Protein AF-A0A2A7UYA1-F1 (afdb_monomer)

Structure (mmCIF, N/CA/C/O backbone):
data_AF-A0A2A7UYA1-F1
#
_entry.id   AF-A0A2A7UYA1-F1
#
loop_
_atom_site.group_PDB
_atom_site.id
_atom_site.type_symbol
_atom_site.label_atom_id
_atom_site.label_alt_id
_atom_site.label_comp_id
_atom_site.label_asym_id
_atom_site.label_entity_id
_atom_site.label_seq_id
_atom_site.pdbx_PDB_ins_code
_atom_site.Cartn_x
_atom_site.Cartn_y
_atom_site.Cartn_z
_atom_site.occupancy
_atom_site.B_iso_or_equiv
_atom_site.auth_seq_id
_atom_site.auth_comp_id
_atom_site.auth_asym_id
_atom_site.auth_atom_id
_atom_site.pdbx_PDB_model_num
ATOM 1 N N . MET A 1 1 ? 10.077 -1.298 -33.075 1.00 35.19 1 MET A N 1
ATOM 2 C CA . MET A 1 1 ? 11.193 -1.612 -32.158 1.00 35.19 1 MET A CA 1
ATOM 3 C C . MET A 1 1 ? 10.569 -2.252 -30.931 1.00 35.19 1 MET A C 1
ATOM 5 O O . MET A 1 1 ? 10.019 -1.540 -30.105 1.00 35.19 1 MET A O 1
ATOM 9 N N . ASN A 1 2 ? 10.507 -3.584 -30.906 1.00 32.12 2 ASN A N 1
ATOM 10 C CA . ASN A 1 2 ? 9.823 -4.338 -29.856 1.00 32.12 2 ASN A CA 1
ATOM 11 C C . ASN A 1 2 ? 10.753 -4.455 -28.649 1.00 32.12 2 ASN A C 1
ATOM 13 O O . ASN A 1 2 ? 11.786 -5.116 -28.741 1.00 32.12 2 ASN A O 1
ATOM 17 N N . ALA A 1 3 ? 10.398 -3.813 -27.539 1.00 45.16 3 ALA A N 1
ATOM 18 C CA . ALA A 1 3 ? 10.949 -4.185 -26.248 1.00 45.16 3 ALA A CA 1
ATOM 19 C C . ALA A 1 3 ? 10.346 -5.547 -25.890 1.00 45.16 3 ALA A C 1
ATOM 21 O O . ALA A 1 3 ? 9.150 -5.656 -25.635 1.00 45.16 3 ALA A O 1
ATOM 22 N N . SER A 1 4 ? 11.152 -6.602 -25.942 1.00 46.91 4 SER A N 1
ATOM 23 C CA . SER A 1 4 ? 10.809 -7.861 -25.291 1.00 46.91 4 SER A CA 1
ATOM 24 C C . SER A 1 4 ? 10.740 -7.579 -23.789 1.00 46.91 4 SER A C 1
ATOM 26 O O . SER A 1 4 ? 11.783 -7.440 -23.151 1.00 46.91 4 SER A O 1
ATOM 28 N N . SER A 1 5 ? 9.537 -7.400 -23.238 1.00 57.44 5 SER A N 1
ATOM 29 C CA . SER A 1 5 ? 9.326 -7.139 -21.811 1.00 57.44 5 SER A CA 1
ATOM 30 C C . SER A 1 5 ? 9.658 -8.389 -20.993 1.00 57.44 5 SER A C 1
ATOM 32 O O . SER A 1 5 ? 8.785 -9.181 -20.648 1.00 57.44 5 SER A O 1
ATOM 34 N N . SER A 1 6 ? 10.940 -8.609 -20.717 1.00 70.00 6 SER A N 1
ATOM 35 C CA . SER A 1 6 ? 11.382 -9.622 -19.762 1.00 70.00 6 SER A CA 1
ATOM 36 C C . SER A 1 6 ? 11.177 -9.094 -18.343 1.00 70.00 6 SER A C 1
ATOM 38 O O . SER A 1 6 ? 11.595 -7.975 -18.037 1.00 70.00 6 SER A O 1
ATOM 40 N N . LEU A 1 7 ? 10.574 -9.901 -17.463 1.00 80.81 7 LEU A N 1
ATOM 41 C CA . LEU A 1 7 ? 10.515 -9.608 -16.027 1.00 80.81 7 LEU A CA 1
ATOM 42 C C . LEU A 1 7 ? 11.927 -9.300 -15.507 1.00 80.81 7 LEU A C 1
ATOM 44 O O . LEU A 1 7 ? 12.844 -10.109 -15.651 1.00 80.81 7 LEU A O 1
ATOM 48 N N . THR A 1 8 ? 12.098 -8.136 -14.887 1.00 88.62 8 THR A N 1
ATOM 49 C CA . THR A 1 8 ? 13.373 -7.747 -14.266 1.00 88.62 8 THR A CA 1
ATOM 50 C C . THR A 1 8 ? 13.458 -8.284 -12.829 1.00 88.62 8 THR A C 1
ATOM 52 O O . THR A 1 8 ? 12.424 -8.580 -12.224 1.00 88.62 8 THR A O 1
ATOM 55 N N . PRO A 1 9 ? 14.657 -8.363 -12.221 1.00 91.44 9 PRO A N 1
ATOM 56 C CA . PRO A 1 9 ? 14.784 -8.703 -10.802 1.00 91.44 9 PRO A CA 1
ATOM 57 C C . PRO A 1 9 ? 13.966 -7.780 -9.885 1.00 91.44 9 PRO A C 1
ATOM 59 O O . PRO A 1 9 ? 13.388 -8.236 -8.906 1.00 91.44 9 PRO A O 1
ATOM 62 N N . GLN A 1 10 ? 13.840 -6.495 -10.238 1.00 91.50 10 GLN A N 1
ATOM 63 C CA . GLN A 1 10 ? 13.020 -5.534 -9.493 1.00 91.50 10 GLN A CA 1
ATOM 64 C C . GLN A 1 10 ? 11.531 -5.911 -9.514 1.00 91.50 10 GLN A C 1
ATOM 66 O O . GLN A 1 10 ? 10.873 -5.846 -8.479 1.00 91.50 10 GLN A O 1
ATOM 71 N N . HIS A 1 11 ? 11.011 -6.367 -10.659 1.00 94.56 11 HIS A N 1
ATOM 72 C CA . HIS A 1 11 ? 9.634 -6.855 -10.776 1.00 94.56 11 HIS A CA 1
ATOM 73 C C . HIS A 1 11 ? 9.369 -8.077 -9.889 1.00 94.56 11 HIS A C 1
ATOM 75 O O . HIS A 1 11 ? 8.310 -8.180 -9.270 1.00 94.56 11 HIS A O 1
ATOM 81 N N . GLN A 1 12 ? 10.328 -9.003 -9.822 1.00 94.44 12 GLN A N 1
ATOM 82 C CA . GLN A 1 12 ? 10.225 -10.196 -8.981 1.00 94.44 12 GLN A CA 1
ATOM 83 C C . GLN A 1 12 ? 10.259 -9.829 -7.496 1.00 94.44 12 GLN A C 1
ATOM 85 O O . GLN A 1 12 ? 9.391 -10.266 -6.745 1.00 94.44 12 GLN A O 1
ATOM 90 N N . SER A 1 13 ? 11.196 -8.968 -7.088 1.00 95.12 13 SER A N 1
ATOM 91 C CA . SER A 1 13 ? 11.265 -8.460 -5.716 1.00 95.12 13 SER A CA 1
ATOM 92 C C . SER A 1 13 ? 9.975 -7.755 -5.311 1.00 95.12 13 SER A C 1
ATOM 94 O O . S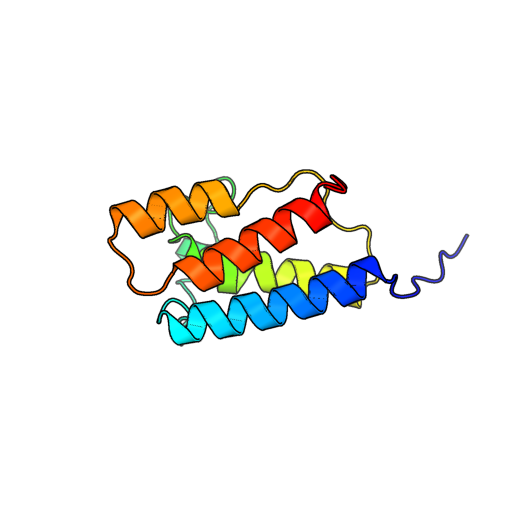ER A 1 13 ? 9.439 -8.041 -4.244 1.00 95.12 13 SER A O 1
ATOM 96 N N . LEU A 1 14 ? 9.432 -6.888 -6.173 1.00 95.69 14 LEU A N 1
ATOM 97 C CA . LEU A 1 14 ? 8.167 -6.209 -5.900 1.00 95.69 14 LEU A CA 1
ATOM 98 C C . LEU A 1 14 ? 7.014 -7.209 -5.742 1.00 95.69 14 LEU A C 1
ATOM 100 O O . LEU A 1 14 ? 6.238 -7.082 -4.802 1.00 95.69 14 LEU A O 1
ATOM 104 N N . ARG A 1 15 ? 6.925 -8.236 -6.600 1.00 97.25 15 ARG A N 1
ATOM 105 C CA . ARG A 1 15 ? 5.905 -9.292 -6.475 1.00 97.25 15 ARG A CA 1
ATOM 106 C C . ARG A 1 15 ? 5.949 -9.975 -5.112 1.00 97.25 15 ARG A C 1
ATOM 108 O O . ARG A 1 15 ? 4.899 -10.152 -4.503 1.00 97.25 15 ARG A O 1
ATOM 115 N N . THR A 1 16 ? 7.142 -10.320 -4.640 1.00 97.56 16 THR A N 1
ATOM 116 C CA . THR A 1 16 ? 7.327 -10.919 -3.315 1.00 97.56 16 THR A CA 1
ATOM 117 C C . THR A 1 16 ? 6.848 -9.977 -2.212 1.00 97.56 16 THR A C 1
ATOM 119 O O . THR A 1 16 ? 6.109 -10.404 -1.330 1.00 97.56 16 THR A O 1
ATOM 122 N N . GLN A 1 17 ? 7.184 -8.684 -2.279 1.00 97.50 17 GLN A N 1
ATOM 123 C CA . GLN A 1 17 ? 6.733 -7.743 -1.248 1.00 97.50 17 GLN A CA 1
ATOM 124 C C . GLN A 1 17 ? 5.227 -7.496 -1.268 1.00 97.50 17 GLN A C 1
ATOM 126 O O . GLN A 1 17 ? 4.638 -7.337 -0.204 1.00 97.50 17 GLN A O 1
ATOM 131 N N . LEU A 1 18 ? 4.580 -7.524 -2.436 1.00 98.19 18 LEU A N 1
ATOM 132 C CA . LEU A 1 18 ? 3.118 -7.450 -2.525 1.00 98.19 18 LEU A CA 1
ATOM 133 C C . LEU A 1 18 ? 2.451 -8.660 -1.860 1.00 98.19 18 LEU A C 1
ATOM 135 O O . LEU A 1 18 ? 1.500 -8.495 -1.101 1.00 98.19 18 LEU A O 1
ATOM 139 N N . GLN A 1 19 ? 2.994 -9.861 -2.075 1.00 98.38 19 GLN A N 1
ATOM 140 C CA . GLN A 1 19 ? 2.507 -11.086 -1.433 1.00 98.38 19 GLN A CA 1
ATOM 141 C C . GLN A 1 19 ? 2.690 -11.043 0.089 1.00 98.38 19 GLN A C 1
ATOM 143 O O . GLN A 1 19 ? 1.786 -11.438 0.829 1.00 98.38 19 GLN A O 1
ATOM 148 N N . GLN A 1 20 ? 3.824 -10.521 0.571 1.00 98.50 20 GLN A N 1
ATOM 149 C CA . GLN A 1 20 ? 4.026 -10.358 2.010 1.00 98.50 20 GLN A CA 1
ATOM 150 C C . GLN A 1 20 ? 3.133 -9.270 2.592 1.00 98.50 20 GLN A C 1
ATOM 152 O O . GLN A 1 20 ? 2.547 -9.497 3.643 1.00 98.50 20 GLN A O 1
ATOM 157 N N . LEU A 1 21 ? 2.964 -8.131 1.917 1.00 98.56 21 LEU A N 1
ATOM 158 C CA . LEU A 1 21 ? 2.038 -7.086 2.351 1.00 98.56 21 LEU A CA 1
ATOM 159 C C . LEU A 1 21 ? 0.625 -7.649 2.543 1.00 98.56 21 LEU A C 1
ATOM 161 O O . LEU A 1 21 ? 0.022 -7.443 3.591 1.00 98.56 21 LEU A O 1
ATOM 165 N N . GLU A 1 22 ? 0.127 -8.401 1.565 1.00 98.50 22 GLU A N 1
ATOM 166 C CA . GLU A 1 22 ? -1.177 -9.060 1.627 1.00 98.50 22 GLU A CA 1
ATOM 167 C C . GLU A 1 22 ? -1.278 -10.037 2.814 1.00 98.50 22 GLU A C 1
ATOM 169 O O . GLU A 1 22 ? -2.273 -10.031 3.544 1.00 98.50 22 GLU A O 1
ATOM 174 N N . ALA A 1 23 ? -0.243 -10.849 3.056 1.00 98.38 23 ALA A N 1
ATOM 175 C CA . ALA A 1 23 ? -0.200 -11.763 4.198 1.00 98.38 23 ALA A CA 1
ATOM 176 C C . ALA A 1 23 ? -0.225 -11.021 5.548 1.00 98.38 23 ALA A C 1
ATOM 178 O O . ALA A 1 23 ? -0.997 -11.388 6.438 1.00 98.38 23 ALA A O 1
ATOM 179 N N . GLU A 1 24 ? 0.562 -9.953 5.692 1.00 98.12 24 GLU A N 1
ATOM 180 C CA . GLU A 1 24 ? 0.608 -9.153 6.922 1.00 98.12 24 GLU A CA 1
ATOM 181 C C . GLU A 1 24 ? -0.698 -8.378 7.146 1.00 98.12 24 GLU A C 1
ATOM 183 O O . GLU A 1 24 ? -1.209 -8.334 8.265 1.00 98.12 24 GLU A O 1
ATOM 188 N N . MET A 1 25 ? -1.299 -7.826 6.086 1.00 98.25 25 MET A N 1
ATOM 189 C CA . MET A 1 25 ? -2.616 -7.188 6.162 1.00 98.25 25 MET A CA 1
ATOM 190 C C . MET A 1 25 ? -3.695 -8.184 6.594 1.00 98.25 25 MET A C 1
ATOM 192 O O . MET A 1 25 ? -4.542 -7.844 7.419 1.00 98.25 25 MET A O 1
ATOM 196 N N . ARG A 1 26 ? -3.656 -9.432 6.108 1.00 97.88 26 ARG A N 1
ATOM 197 C CA . ARG A 1 26 ? -4.561 -10.490 6.589 1.00 97.88 26 ARG A CA 1
ATOM 198 C C . ARG A 1 26 ? -4.354 -10.803 8.060 1.00 97.88 26 ARG A C 1
ATOM 200 O O . ARG A 1 26 ? -5.337 -10.883 8.790 1.00 97.88 26 ARG A O 1
ATOM 207 N N . SER A 1 27 ? -3.104 -10.947 8.498 1.00 96.31 27 SER A N 1
ATOM 208 C CA . SER A 1 27 ? -2.791 -11.201 9.909 1.00 96.31 27 SER A CA 1
ATOM 209 C C . SER A 1 27 ? -3.273 -10.069 10.821 1.00 96.31 27 SER A C 1
ATOM 211 O O . SER A 1 27 ? -3.715 -10.328 11.937 1.00 96.31 27 SER A O 1
ATOM 213 N N . ALA A 1 28 ? -3.226 -8.824 10.341 1.00 96.00 28 ALA A N 1
ATOM 214 C CA . ALA A 1 28 ? -3.711 -7.648 11.060 1.00 96.00 28 ALA A CA 1
ATOM 215 C C . ALA A 1 28 ? -5.234 -7.422 10.942 1.00 96.00 28 ALA A C 1
ATOM 217 O O . ALA A 1 28 ? -5.755 -6.477 11.529 1.00 96.00 28 ALA A O 1
ATOM 218 N N . GLY A 1 29 ? -5.963 -8.255 10.186 1.00 96.31 29 GLY A N 1
ATOM 219 C CA . GLY A 1 29 ? -7.400 -8.076 9.941 1.00 96.31 29 GLY A CA 1
ATOM 220 C C . GLY A 1 29 ? -7.748 -6.886 9.035 1.00 96.31 29 GLY A C 1
ATOM 221 O O . GLY A 1 29 ? -8.895 -6.454 9.012 1.00 96.31 29 GLY A O 1
ATOM 222 N N . LEU A 1 30 ? -6.770 -6.366 8.291 1.00 97.00 30 LEU A N 1
ATOM 223 C CA . LEU A 1 30 ? -6.902 -5.241 7.358 1.00 97.00 30 LEU A CA 1
ATOM 224 C C . LEU A 1 30 ? -7.315 -5.676 5.944 1.00 97.00 30 LEU A C 1
ATOM 226 O O . LEU A 1 30 ? -7.593 -4.837 5.096 1.00 97.00 30 LEU A O 1
ATOM 230 N N . TRP A 1 31 ? -7.326 -6.979 5.660 1.00 97.44 31 TRP A N 1
ATOM 231 C CA . TRP A 1 31 ? -7.719 -7.502 4.352 1.00 97.44 31 TRP A CA 1
ATOM 232 C C . TRP A 1 31 ? -9.204 -7.877 4.338 1.00 97.44 31 TRP A C 1
ATOM 234 O O . TRP A 1 31 ? -9.618 -8.866 4.950 1.00 97.44 31 TRP A O 1
ATOM 244 N N . GLY A 1 32 ? -10.008 -7.092 3.627 1.00 94.88 32 GLY A N 1
ATOM 245 C CA . GLY A 1 32 ? -11.453 -7.257 3.530 1.00 94.88 32 GLY A CA 1
ATOM 246 C C . GLY A 1 32 ? -11.874 -8.434 2.646 1.00 94.88 32 GLY A C 1
ATOM 247 O O . GLY A 1 32 ? -11.246 -8.744 1.633 1.00 94.88 32 GLY A O 1
ATOM 248 N N . ALA A 1 33 ? -12.985 -9.081 3.005 1.00 94.12 33 ALA A N 1
ATOM 249 C CA . ALA A 1 33 ? -13.599 -10.131 2.185 1.00 94.12 33 ALA A CA 1
ATOM 250 C C . ALA A 1 33 ? -14.482 -9.572 1.056 1.00 94.12 33 ALA A C 1
ATOM 252 O O . ALA A 1 33 ? -14.708 -10.251 0.056 1.00 94.12 33 ALA A O 1
ATOM 253 N N . LEU A 1 34 ? -14.994 -8.351 1.229 1.00 93.88 34 LEU A N 1
ATOM 254 C CA . LEU A 1 34 ? -15.878 -7.680 0.282 1.00 93.88 34 LEU A CA 1
ATOM 255 C C . LEU A 1 34 ? -15.177 -6.451 -0.306 1.00 93.88 34 LEU A C 1
ATOM 257 O O . LEU A 1 34 ? -14.459 -5.764 0.426 1.00 93.88 34 LEU A O 1
ATOM 261 N N . PRO A 1 35 ? -15.369 -6.170 -1.605 1.00 93.12 35 PRO A N 1
ATOM 262 C CA . PRO A 1 35 ? -14.899 -4.928 -2.193 1.00 93.12 35 PRO A CA 1
ATOM 263 C C . PRO A 1 35 ? -15.712 -3.729 -1.678 1.00 93.12 35 PRO A C 1
ATOM 265 O O . PRO A 1 35 ? -16.878 -3.900 -1.299 1.00 93.12 35 PRO A O 1
ATOM 268 N N . PRO A 1 36 ? -15.137 -2.512 -1.705 1.00 93.19 36 PRO A N 1
ATOM 269 C CA . PRO A 1 36 ? -15.894 -1.283 -1.520 1.00 93.19 36 PRO A CA 1
ATOM 270 C C . PRO A 1 36 ? -17.005 -1.157 -2.565 1.00 93.19 36 PRO A C 1
ATOM 272 O O . PRO A 1 36 ? -16.975 -1.791 -3.623 1.00 93.19 36 PRO A O 1
ATOM 275 N N . SER A 1 37 ? -17.990 -0.304 -2.286 1.00 94.12 37 SER A N 1
ATOM 276 C CA . SER A 1 37 ? -19.037 0.002 -3.267 1.00 94.12 37 SER A CA 1
ATOM 277 C C . SER A 1 37 ? -18.448 0.566 -4.565 1.00 94.12 37 SER A C 1
ATOM 279 O O . SER A 1 37 ? -17.438 1.275 -4.544 1.00 94.12 37 SER A O 1
ATOM 281 N N . GLU A 1 38 ? -19.128 0.329 -5.688 1.00 91.69 38 GLU A N 1
ATOM 282 C CA . GLU A 1 38 ? -18.743 0.911 -6.980 1.00 91.69 38 GLU A CA 1
ATOM 283 C C . GLU A 1 38 ? -18.663 2.442 -6.907 1.00 91.69 38 GLU A C 1
ATOM 285 O O . GLU A 1 38 ? -17.777 3.040 -7.508 1.00 91.69 38 GLU A O 1
ATOM 290 N N . GLN A 1 39 ? -19.541 3.080 -6.122 1.00 92.19 39 GLN A N 1
ATOM 291 C CA . GLN A 1 39 ? -19.520 4.530 -5.915 1.00 92.19 39 GLN A CA 1
ATOM 292 C C . GLN A 1 39 ? -18.259 4.999 -5.182 1.00 92.19 39 GLN A C 1
ATOM 294 O O . GLN A 1 39 ? -17.694 6.021 -5.561 1.00 92.19 39 GLN A O 1
ATOM 299 N N . ALA A 1 40 ? -17.800 4.257 -4.170 1.00 91.94 40 ALA A N 1
ATOM 300 C CA . ALA A 1 40 ? -16.559 4.572 -3.464 1.00 91.94 40 ALA A CA 1
ATOM 301 C C . ALA A 1 40 ? -15.341 4.400 -4.386 1.00 91.94 40 ALA A C 1
ATOM 303 O O . ALA A 1 40 ? -14.502 5.289 -4.494 1.00 91.94 40 ALA A O 1
ATOM 304 N N . MET A 1 41 ? -15.292 3.307 -5.153 1.00 91.19 41 MET A N 1
ATOM 305 C CA . MET A 1 41 ? -14.223 3.081 -6.136 1.00 91.19 41 MET A CA 1
ATOM 306 C C . MET A 1 41 ? -14.253 4.055 -7.326 1.00 91.19 41 MET A C 1
ATOM 308 O O . MET A 1 41 ? -13.266 4.165 -8.052 1.00 91.19 41 MET A O 1
ATOM 312 N N . ALA A 1 42 ? -15.367 4.757 -7.547 1.00 91.50 42 ALA A N 1
ATOM 313 C CA . ALA A 1 42 ? -15.522 5.753 -8.603 1.00 91.50 42 ALA A CA 1
ATOM 314 C C . ALA A 1 42 ? -15.122 7.178 -8.173 1.00 91.50 42 ALA A C 1
ATOM 316 O O . ALA A 1 42 ? -15.298 8.108 -8.965 1.00 91.50 42 ALA A O 1
ATOM 317 N N . SER A 1 43 ? -14.592 7.376 -6.955 1.00 92.44 43 SER A N 1
ATOM 318 C CA . SER A 1 43 ? -14.109 8.695 -6.532 1.00 92.44 43 SER A CA 1
ATOM 319 C C . SER A 1 43 ? -13.045 9.233 -7.491 1.00 92.44 43 SER A C 1
ATOM 321 O O . SER A 1 43 ? -12.107 8.542 -7.892 1.00 92.44 43 SER A O 1
ATOM 323 N N . THR A 1 44 ? -13.187 10.508 -7.849 1.00 89.75 44 THR A N 1
ATOM 324 C CA . THR A 1 44 ? -12.237 11.230 -8.701 1.00 89.75 44 THR A CA 1
ATOM 325 C C . THR A 1 44 ? -11.104 11.876 -7.906 1.00 89.75 44 THR A C 1
ATOM 327 O O . THR A 1 44 ? -10.216 12.488 -8.501 1.00 89.75 44 THR A O 1
ATOM 330 N N . MET A 1 45 ? -11.137 11.795 -6.571 1.00 90.25 45 MET A N 1
ATOM 331 C CA . MET A 1 45 ? -10.080 12.343 -5.728 1.00 90.25 45 MET A CA 1
ATOM 332 C C . MET A 1 45 ? -8.806 11.491 -5.845 1.00 90.25 45 MET A C 1
ATOM 334 O O . MET A 1 45 ? -8.887 10.274 -6.041 1.00 90.25 45 MET A O 1
ATOM 338 N N . PRO A 1 46 ? -7.606 12.090 -5.721 1.00 82.75 46 PRO A N 1
ATOM 339 C CA . PRO A 1 46 ? -6.357 11.335 -5.723 1.00 82.75 46 PRO A CA 1
ATOM 340 C C . PRO A 1 46 ? -6.399 10.200 -4.699 1.00 82.75 46 PRO A C 1
ATOM 342 O O . PRO A 1 46 ? -6.768 10.419 -3.554 1.00 82.75 46 PRO A O 1
ATOM 345 N N . PHE A 1 47 ? -6.040 8.983 -5.103 1.00 77.31 47 PHE A N 1
ATOM 346 C CA . PHE A 1 47 ? -6.051 7.809 -4.216 1.00 77.31 47 PHE A CA 1
ATOM 347 C C . PHE A 1 47 ? -7.410 7.489 -3.566 1.00 77.31 47 PHE A C 1
ATOM 349 O O . PHE A 1 47 ? -7.448 6.677 -2.652 1.00 77.31 47 PHE A O 1
ATOM 356 N N . MET A 1 48 ? -8.515 8.090 -4.031 1.00 90.38 48 MET A N 1
ATOM 357 C CA .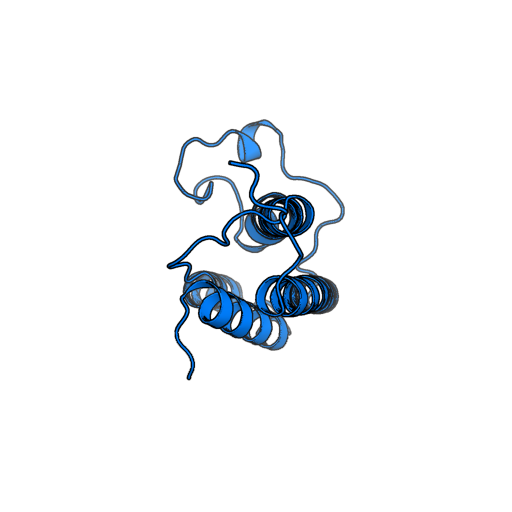 MET A 1 48 ? -9.858 7.887 -3.469 1.00 90.38 48 MET A CA 1
ATOM 358 C C . MET A 1 48 ? -9.916 8.157 -1.949 1.00 90.38 48 MET A C 1
ATOM 360 O O . MET A 1 48 ? -10.700 7.534 -1.235 1.00 90.38 48 MET A O 1
ATOM 364 N N . TYR A 1 49 ? -9.075 9.075 -1.442 1.00 86.38 49 TYR A N 1
ATOM 365 C CA . TYR A 1 49 ? -8.868 9.287 0.003 1.00 86.38 49 TYR A CA 1
ATOM 366 C C . TYR A 1 49 ? -10.130 9.726 0.764 1.00 86.38 49 TYR A C 1
ATOM 368 O O . TYR A 1 49 ? -10.174 9.692 1.989 1.00 86.38 49 TYR A O 1
ATOM 376 N N . ASP A 1 50 ? -11.134 10.218 0.045 1.00 91.25 50 ASP A N 1
ATOM 377 C CA . ASP A 1 50 ? -12.406 10.690 0.581 1.00 91.25 50 ASP A CA 1
ATOM 378 C C . ASP A 1 50 ? -13.425 9.563 0.795 1.00 91.25 50 ASP A C 1
ATOM 380 O O . ASP A 1 50 ? -14.388 9.744 1.538 1.00 91.25 50 ASP A O 1
ATOM 384 N N . THR A 1 51 ? -13.229 8.413 0.146 1.00 92.50 51 THR A N 1
ATOM 385 C CA . THR A 1 51 ? -14.218 7.326 0.086 1.00 92.50 51 THR A CA 1
ATOM 386 C C . THR A 1 51 ? -13.684 5.973 0.536 1.00 92.50 51 THR A C 1
ATOM 388 O O . THR A 1 51 ? -14.492 5.123 0.907 1.00 92.50 51 THR A O 1
ATOM 391 N N . LEU A 1 52 ? -12.364 5.772 0.536 1.00 94.31 52 LEU A N 1
ATOM 392 C CA . LEU A 1 52 ? -11.718 4.529 0.953 1.00 94.31 52 LEU A CA 1
ATOM 393 C C . LEU A 1 52 ? -10.841 4.740 2.186 1.00 94.31 52 LEU A C 1
ATOM 395 O O . LEU A 1 52 ? -10.139 5.746 2.292 1.00 94.31 52 LEU A O 1
ATOM 399 N N . GLN A 1 53 ? -10.829 3.753 3.083 1.00 94.56 53 GLN A N 1
ATOM 400 C CA . GLN A 1 53 ? -9.738 3.608 4.050 1.00 94.56 53 GLN A CA 1
ATOM 401 C C . GLN A 1 53 ? -8.453 3.178 3.333 1.00 94.56 53 GLN A C 1
ATOM 403 O O . GLN A 1 53 ? -8.503 2.557 2.260 1.00 94.56 53 GLN A O 1
ATOM 408 N N . ILE A 1 54 ? -7.291 3.440 3.938 1.00 95.38 54 ILE A N 1
ATOM 409 C CA . ILE A 1 54 ? -6.013 3.097 3.305 1.00 95.38 54 ILE A CA 1
ATOM 410 C C . ILE A 1 54 ? -5.896 1.602 2.988 1.00 95.38 54 ILE A C 1
ATOM 412 O O . ILE A 1 54 ? -5.406 1.252 1.918 1.00 95.38 54 ILE A O 1
ATOM 416 N N . GLU A 1 55 ? -6.381 0.702 3.850 1.00 95.88 55 GLU A N 1
ATOM 417 C CA . GLU A 1 55 ? -6.341 -0.740 3.587 1.00 95.88 55 GLU A CA 1
ATOM 418 C C . GLU A 1 55 ? -7.232 -1.180 2.417 1.00 95.88 55 GLU A C 1
ATOM 420 O O . GLU A 1 55 ? -6.857 -2.082 1.665 1.00 95.88 55 GLU A O 1
ATOM 425 N N . GLU A 1 56 ? -8.367 -0.511 2.204 1.00 96.56 56 GLU A N 1
ATOM 426 C CA . GLU A 1 56 ? -9.256 -0.783 1.072 1.00 96.56 56 GLU A CA 1
ATOM 427 C C . GLU A 1 56 ? -8.605 -0.330 -0.234 1.00 96.56 56 GLU A C 1
ATOM 429 O O . GLU A 1 56 ? -8.590 -1.074 -1.218 1.00 96.56 56 GLU A O 1
ATOM 434 N N . TRP A 1 57 ? -8.005 0.862 -0.227 1.00 96.12 57 TRP A N 1
ATOM 435 C CA . TRP A 1 57 ? -7.235 1.361 -1.360 1.00 96.12 57 TRP A CA 1
ATOM 436 C C . TRP A 1 57 ? -6.021 0.467 -1.660 1.00 96.12 57 TRP A C 1
ATOM 438 O O . TRP A 1 57 ? -5.766 0.134 -2.822 1.00 96.12 57 TRP A O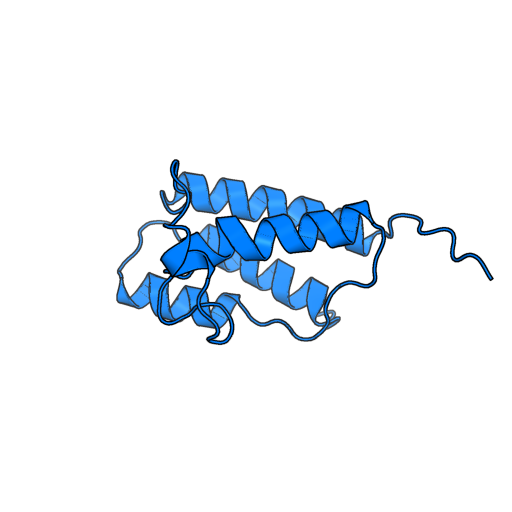 1
ATOM 448 N N . LEU A 1 58 ? -5.305 0.009 -0.627 1.00 97.00 58 LEU A N 1
ATOM 449 C CA . LEU A 1 58 ? -4.183 -0.920 -0.768 1.00 97.00 58 LEU A CA 1
ATOM 450 C C . LEU A 1 58 ? -4.612 -2.220 -1.458 1.00 97.00 58 LEU 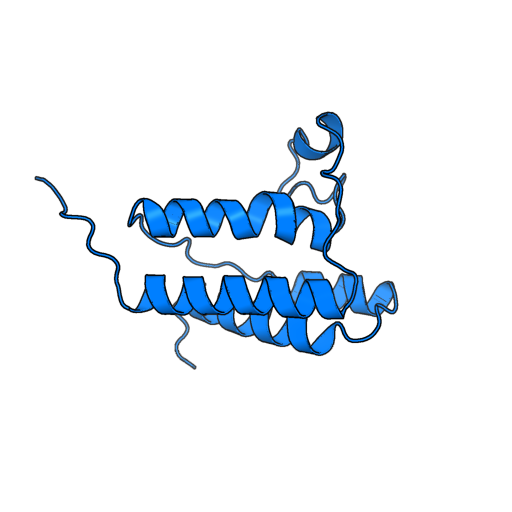A C 1
ATOM 452 O O . LEU A 1 58 ? -4.017 -2.618 -2.461 1.00 97.00 58 LEU A O 1
ATOM 456 N N . GLN A 1 59 ? -5.659 -2.861 -0.941 1.00 97.81 59 GLN A N 1
ATOM 457 C CA . GLN A 1 59 ? -6.142 -4.152 -1.422 1.00 97.81 59 GLN A CA 1
ATOM 458 C C . GLN A 1 59 ? -6.743 -4.082 -2.830 1.00 97.81 59 GLN A C 1
ATOM 460 O O . GLN A 1 59 ? -6.480 -4.959 -3.652 1.00 97.81 59 GLN A O 1
ATOM 465 N N . TRP A 1 60 ? -7.578 -3.080 -3.109 1.00 96.75 60 TRP A N 1
ATOM 466 C CA . TRP A 1 60 ? -8.418 -3.073 -4.312 1.00 96.75 60 TRP A CA 1
ATOM 467 C C . TRP A 1 60 ? -7.894 -2.185 -5.436 1.00 96.75 60 TRP A C 1
ATOM 469 O O . TRP A 1 60 ? -8.336 -2.328 -6.575 1.00 96.75 60 TRP A O 1
ATOM 479 N N . VAL A 1 61 ? -6.933 -1.304 -5.153 1.00 94.38 61 VAL A N 1
ATOM 480 C CA . VAL A 1 61 ? -6.354 -0.400 -6.155 1.00 94.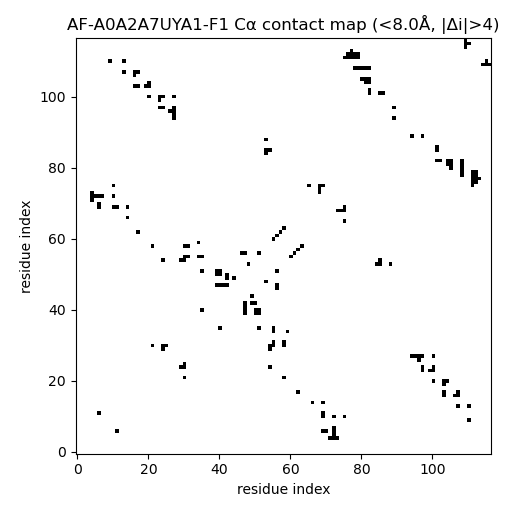38 61 VAL A CA 1
ATOM 481 C C . VAL A 1 61 ? -4.854 -0.613 -6.275 1.00 94.38 61 VAL A C 1
ATOM 483 O O . VAL A 1 61 ? -4.361 -0.909 -7.362 1.00 94.38 61 VAL A O 1
ATOM 486 N N . PHE A 1 62 ? -4.112 -0.477 -5.180 1.00 95.25 62 PHE A N 1
ATOM 487 C CA . PHE A 1 62 ? -2.651 -0.454 -5.216 1.00 95.25 62 PHE A CA 1
ATOM 488 C C . PHE A 1 62 ? -2.041 -1.812 -5.589 1.00 95.25 62 PHE A C 1
ATOM 490 O O . PHE A 1 62 ? -1.312 -1.906 -6.581 1.00 95.25 62 PHE A O 1
ATOM 497 N N . VAL A 1 63 ? -2.373 -2.873 -4.844 1.00 97.25 63 VAL A N 1
ATOM 498 C CA . VAL A 1 63 ? -1.823 -4.222 -5.058 1.00 97.25 63 VAL A CA 1
ATOM 499 C C . VAL A 1 63 ? -2.171 -4.771 -6.454 1.00 97.25 63 VAL A C 1
ATOM 501 O O . VAL A 1 63 ? -1.243 -5.147 -7.180 1.00 97.25 63 VAL A O 1
ATOM 504 N N . PRO A 1 64 ? -3.441 -4.753 -6.920 1.00 96.56 64 PRO A N 1
ATOM 505 C CA . PRO A 1 64 ? -3.791 -5.253 -8.251 1.00 96.56 64 PRO A CA 1
ATOM 506 C C . PRO A 1 64 ? -3.120 -4.462 -9.376 1.00 96.56 64 PRO A C 1
ATOM 508 O O . PRO A 1 64 ? -2.675 -5.040 -10.369 1.00 96.56 64 PRO A O 1
ATOM 511 N N . ARG A 1 65 ? -2.991 -3.137 -9.216 1.00 95.31 65 ARG A N 1
ATOM 512 C CA . ARG A 1 65 ? -2.333 -2.278 -10.206 1.00 95.31 65 ARG A CA 1
ATOM 513 C C . ARG A 1 65 ? -0.857 -2.621 -10.363 1.00 95.31 65 ARG A C 1
ATOM 515 O O . ARG A 1 65 ? -0.375 -2.703 -11.490 1.00 95.31 65 ARG A O 1
ATOM 522 N N . LEU A 1 66 ? -0.139 -2.828 -9.260 1.00 96.06 66 LEU A N 1
ATOM 523 C CA . LEU A 1 66 ? 1.272 -3.202 -9.320 1.00 96.06 66 LEU A CA 1
ATOM 524 C C . LEU A 1 66 ? 1.461 -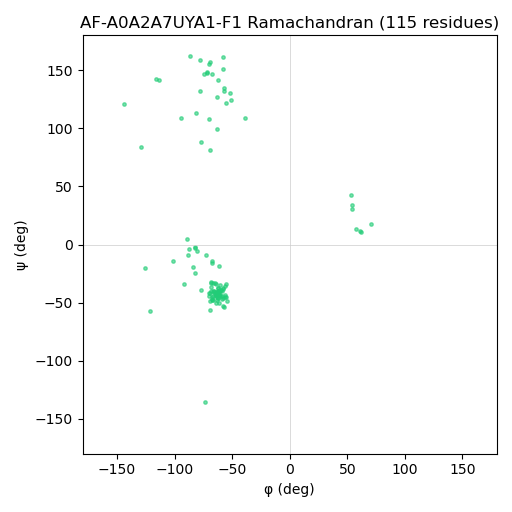4.615 -9.887 1.00 96.06 66 LEU A C 1
ATOM 526 O O . LEU A 1 66 ? 2.376 -4.818 -10.686 1.00 96.06 66 LEU A O 1
ATOM 530 N N . HIS A 1 67 ? 0.568 -5.562 -9.578 1.00 97.31 67 HIS A N 1
ATOM 531 C CA . HIS A 1 67 ? 0.567 -6.870 -10.238 1.00 97.31 67 HIS A CA 1
ATOM 532 C C . HIS A 1 67 ? 0.401 -6.756 -11.755 1.00 97.31 67 HIS A C 1
ATOM 534 O O . HIS A 1 67 ? 1.212 -7.328 -12.480 1.00 97.31 67 HIS A O 1
ATOM 540 N N . ALA A 1 68 ? -0.555 -5.953 -12.234 1.00 96.25 68 ALA A N 1
ATOM 541 C CA . ALA A 1 68 ? -0.777 -5.751 -13.665 1.00 96.25 68 ALA A CA 1
ATOM 542 C C . ALA A 1 68 ? 0.447 -5.148 -14.379 1.00 96.25 68 ALA A C 1
ATOM 544 O O . ALA A 1 68 ? 0.785 -5.561 -15.488 1.00 96.25 68 ALA A O 1
ATOM 545 N N . LEU A 1 69 ? 1.150 -4.206 -13.739 1.00 94.50 69 LEU A N 1
ATOM 546 C CA . LEU A 1 69 ? 2.393 -3.651 -14.285 1.00 94.50 69 LEU A CA 1
ATOM 547 C C . LEU A 1 69 ? 3.498 -4.706 -14.370 1.00 94.50 69 LEU A C 1
ATOM 549 O O . LEU A 1 69 ? 4.174 -4.790 -15.394 1.00 94.50 69 LEU A O 1
ATOM 553 N N . ILE A 1 70 ? 3.644 -5.536 -13.332 1.00 94.75 70 ILE A N 1
ATOM 554 C CA . ILE A 1 70 ? 4.604 -6.643 -13.334 1.00 94.75 70 ILE A CA 1
ATOM 555 C C . ILE A 1 70 ? 4.262 -7.664 -14.425 1.00 94.75 70 ILE A C 1
ATOM 557 O O . ILE A 1 70 ? 5.154 -8.065 -15.168 1.00 94.75 70 ILE A O 1
ATOM 561 N N . ASP A 1 71 ? 2.999 -8.083 -14.527 1.00 94.12 71 ASP A N 1
ATOM 562 C CA . ASP A 1 71 ? 2.552 -9.087 -15.501 1.00 94.12 71 ASP A CA 1
ATOM 563 C C . ASP A 1 71 ? 2.711 -8.591 -16.947 1.00 94.12 71 ASP A C 1
ATOM 565 O O . ASP A 1 71 ? 3.056 -9.370 -17.834 1.00 94.12 71 ASP A O 1
ATOM 569 N N . GLY A 1 72 ? 2.525 -7.288 -17.184 1.00 93.12 72 GLY A N 1
ATOM 570 C CA . GLY A 1 72 ? 2.788 -6.648 -18.477 1.00 93.12 72 GLY A CA 1
ATOM 571 C C . GLY A 1 72 ? 4.262 -6.312 -18.740 1.00 93.12 72 GLY A C 1
ATOM 572 O O . GLY A 1 72 ? 4.597 -5.843 -19.830 1.00 93.12 72 GLY A O 1
ATOM 573 N N . GLY A 1 73 ? 5.146 -6.510 -17.754 1.00 90.62 73 GLY A N 1
ATOM 574 C CA . GLY A 1 73 ? 6.545 -6.075 -17.802 1.00 90.62 73 GLY A CA 1
ATOM 575 C C . GLY A 1 73 ? 6.693 -4.580 -18.108 1.00 90.62 73 GLY A C 1
ATOM 576 O O . GLY A 1 73 ? 7.610 -4.171 -18.823 1.00 90.62 73 GLY A O 1
ATOM 577 N N . HIS A 1 74 ? 5.747 -3.773 -17.629 1.00 90.50 74 HIS A N 1
ATOM 578 C CA . HIS A 1 74 ? 5.742 -2.326 -17.793 1.00 90.50 74 HIS A CA 1
ATOM 579 C C . HIS A 1 74 ? 6.718 -1.663 -16.822 1.00 90.50 74 HIS A C 1
ATOM 581 O O . HIS A 1 74 ? 7.062 -2.223 -15.789 1.00 90.50 74 HIS A O 1
ATOM 587 N N . ALA A 1 75 ? 7.141 -0.436 -17.124 1.00 88.31 75 ALA A N 1
ATOM 588 C CA . ALA A 1 75 ? 7.921 0.339 -16.167 1.00 88.31 75 ALA A CA 1
ATOM 589 C C . ALA A 1 75 ? 7.139 0.504 -14.852 1.00 88.31 75 ALA A C 1
ATOM 591 O O . ALA A 1 75 ? 5.957 0.861 -14.859 1.00 88.31 75 ALA A O 1
ATOM 592 N N . LEU A 1 76 ? 7.811 0.239 -13.732 1.00 88.94 76 LEU A N 1
ATOM 593 C CA . LEU A 1 76 ? 7.250 0.455 -12.405 1.00 88.94 76 LEU A CA 1
ATOM 594 C C . LEU A 1 76 ? 7.064 1.959 -12.155 1.00 88.94 76 LEU A C 1
ATOM 596 O O . LEU A 1 76 ? 7.849 2.763 -12.670 1.00 88.94 76 LEU A O 1
ATOM 600 N N . PRO A 1 77 ? 6.031 2.356 -11.392 1.00 85.88 77 PRO A N 1
ATOM 601 C CA . PRO A 1 77 ? 5.867 3.749 -11.020 1.00 85.88 77 PRO A CA 1
ATOM 602 C C . PRO A 1 77 ? 7.072 4.186 -10.179 1.00 85.88 77 PRO A C 1
ATOM 604 O O . PRO A 1 77 ? 7.588 3.400 -9.387 1.00 85.88 77 PRO A O 1
ATOM 607 N N . GLY A 1 78 ? 7.517 5.425 -10.395 1.00 76.88 78 GLY A N 1
ATOM 608 C CA . GLY A 1 78 ? 8.560 6.063 -9.590 1.00 76.88 78 GLY A CA 1
ATOM 609 C C . GLY A 1 78 ? 8.040 6.463 -8.207 1.00 76.88 78 GLY A C 1
ATOM 610 O O . GLY A 1 78 ? 7.342 5.685 -7.566 1.00 76.88 78 GLY A O 1
ATOM 611 N N . GLU A 1 79 ? 8.368 7.682 -7.760 1.00 77.75 79 GLU A N 1
ATOM 612 C CA . GLU A 1 79 ? 8.042 8.204 -6.420 1.00 77.75 79 GLU A CA 1
ATOM 613 C C . GLU A 1 79 ? 6.649 7.788 -5.919 1.00 77.75 79 GLU A C 1
ATOM 615 O O . GLU A 1 79 ? 5.611 8.246 -6.403 1.00 77.75 79 GLU A O 1
ATOM 620 N N . CYS A 1 80 ? 6.650 6.903 -4.926 1.00 81.62 80 CYS A N 1
ATOM 621 C CA . CYS A 1 80 ? 5.469 6.410 -4.247 1.00 81.62 80 CYS A CA 1
ATOM 622 C C . CYS A 1 80 ? 5.840 6.227 -2.775 1.00 81.62 80 CYS A C 1
ATOM 624 O O . CYS A 1 80 ? 6.797 5.518 -2.467 1.00 81.62 80 CYS A O 1
ATOM 626 N N . SER A 1 81 ? 5.117 6.921 -1.896 1.00 88.69 81 SER A N 1
ATOM 627 C CA . SER A 1 81 ? 5.348 6.910 -0.450 1.00 88.69 81 SER A CA 1
ATOM 628 C C . SER A 1 81 ? 4.027 6.626 0.248 1.00 88.69 81 SER A C 1
ATOM 630 O O . SER A 1 81 ? 3.300 7.548 0.621 1.00 88.69 81 SER A O 1
ATOM 632 N N . VAL A 1 82 ? 3.688 5.348 0.366 1.00 93.56 82 VAL A N 1
ATOM 633 C CA . VAL A 1 82 ? 2.430 4.886 0.958 1.00 93.56 82 VAL A CA 1
ATOM 634 C C . VAL A 1 82 ? 2.583 4.619 2.452 1.00 93.56 82 VAL A C 1
ATOM 636 O O . VAL A 1 82 ? 1.653 4.876 3.219 1.00 93.56 82 VAL A O 1
ATOM 639 N N . GLN A 1 83 ? 3.752 4.148 2.891 1.00 96.62 83 GLN A N 1
ATOM 640 C CA . GLN A 1 83 ? 3.995 3.791 4.286 1.00 96.62 83 GLN A CA 1
ATOM 641 C C . GLN A 1 83 ? 3.697 4.933 5.270 1.00 96.62 83 GLN A C 1
ATOM 643 O O . GLN A 1 83 ? 3.006 4.655 6.251 1.00 96.62 83 GLN A O 1
ATOM 648 N N . PRO A 1 84 ? 4.118 6.196 5.041 1.00 95.19 84 PRO A N 1
ATOM 649 C CA . PRO A 1 84 ? 3.849 7.274 5.995 1.00 95.19 84 PRO A CA 1
ATOM 650 C C . PRO A 1 84 ? 2.353 7.580 6.141 1.00 95.19 84 PRO A C 1
ATOM 652 O O . PRO A 1 84 ? 1.888 7.926 7.227 1.00 95.19 84 PRO A O 1
ATOM 655 N N . LEU A 1 85 ? 1.587 7.431 5.053 1.00 93.62 85 LEU A N 1
ATOM 656 C CA . LEU A 1 85 ? 0.138 7.623 5.061 1.00 93.62 85 LEU A CA 1
ATOM 657 C C . LEU A 1 85 ? -0.552 6.511 5.861 1.00 93.62 85 LEU A C 1
ATOM 659 O O . LEU A 1 85 ? -1.352 6.799 6.751 1.00 93.62 85 LEU A O 1
ATOM 663 N N . ALA A 1 86 ? -0.188 5.255 5.592 1.00 96.50 86 ALA A N 1
ATOM 664 C CA . ALA A 1 86 ? -0.709 4.107 6.326 1.00 96.50 86 ALA A CA 1
ATOM 665 C C . ALA A 1 86 ? -0.338 4.154 7.816 1.00 96.50 86 ALA A C 1
ATOM 667 O O . ALA A 1 86 ? -1.170 3.856 8.667 1.00 96.50 86 ALA A O 1
ATOM 668 N N . GLU A 1 87 ? 0.886 4.571 8.156 1.00 97.62 87 GLU A N 1
ATOM 669 C CA . GLU A 1 87 ? 1.327 4.711 9.547 1.00 97.62 87 GLU A CA 1
ATOM 670 C C . GLU A 1 87 ? 0.503 5.749 10.294 1.00 97.62 87 GLU A C 1
ATOM 672 O O . GLU A 1 87 ? 0.046 5.477 11.407 1.00 97.62 87 GLU A O 1
ATOM 677 N N . HIS A 1 88 ? 0.277 6.909 9.675 1.00 95.94 88 HIS A N 1
ATOM 678 C CA . HIS A 1 88 ? -0.562 7.942 10.258 1.00 95.94 88 HIS A CA 1
ATOM 679 C C . HIS A 1 88 ? -1.968 7.406 10.551 1.00 95.94 88 HIS A C 1
ATOM 681 O O . HIS A 1 88 ? -2.426 7.476 11.691 1.00 95.94 88 HIS A O 1
ATOM 687 N N . GLU A 1 89 ? -2.636 6.825 9.554 1.00 95.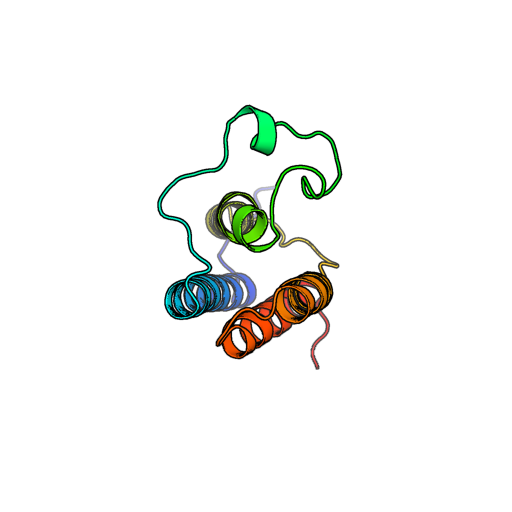44 89 GLU A N 1
ATOM 688 C CA . GLU A 1 89 ? -4.020 6.368 9.693 1.00 95.44 89 GLU A CA 1
ATOM 689 C C . GLU A 1 89 ? -4.160 5.190 10.673 1.00 95.44 89 GLU A C 1
ATOM 691 O O . GLU A 1 89 ? -4.994 5.229 11.583 1.00 95.44 89 GLU A O 1
ATOM 696 N N . TRP A 1 90 ? -3.320 4.159 10.548 1.00 96.88 90 TRP A N 1
ATOM 697 C CA . TRP A 1 90 ? -3.390 2.968 11.400 1.00 96.88 90 TRP A CA 1
ATOM 698 C C . TRP A 1 90 ? -3.011 3.256 12.851 1.00 96.88 90 TRP A C 1
ATOM 700 O O . TRP A 1 90 ? -3.597 2.660 13.759 1.00 96.88 90 TRP A O 1
ATOM 710 N N . THR A 1 91 ? -2.098 4.203 13.090 1.00 95.56 91 THR A N 1
ATOM 711 C CA . THR A 1 91 ? -1.781 4.668 14.446 1.00 95.56 91 THR A CA 1
ATOM 712 C C . THR A 1 91 ? -2.963 5.420 15.050 1.00 95.56 91 THR A C 1
ATOM 714 O O . THR A 1 91 ? -3.367 5.109 16.169 1.00 95.56 91 THR A O 1
ATOM 717 N N . GLN A 1 92 ? -3.568 6.356 14.308 1.00 96.00 92 GLN A N 1
ATOM 718 C CA . GLN A 1 92 ? -4.745 7.106 14.774 1.00 96.00 92 GLN A CA 1
ATOM 719 C C . GLN A 1 92 ? -5.926 6.178 15.096 1.00 96.00 92 GLN A C 1
ATOM 721 O O . GLN A 1 92 ? -6.613 6.362 16.099 1.00 96.00 92 GLN A O 1
ATOM 726 N N . ARG A 1 93 ? -6.132 5.133 14.287 1.00 95.56 93 ARG A N 1
ATOM 727 C CA . ARG A 1 93 ? -7.193 4.130 14.479 1.00 95.56 93 ARG A CA 1
ATOM 728 C C . ARG A 1 93 ? -6.831 3.025 15.480 1.00 95.56 93 ARG A C 1
ATOM 730 O O . ARG A 1 93 ? -7.676 2.184 15.771 1.00 95.56 93 ARG A O 1
ATOM 737 N N . THR A 1 94 ? -5.613 3.025 16.032 1.00 94.56 94 THR A N 1
ATOM 738 C CA . THR A 1 94 ? -5.109 1.993 16.962 1.00 94.56 94 THR A CA 1
ATOM 739 C C . THR A 1 94 ? -5.242 0.571 16.395 1.00 94.56 94 THR A C 1
ATOM 741 O O . THR A 1 94 ? -5.645 -0.367 17.086 1.00 94.56 94 THR A O 1
ATOM 744 N N . VAL A 1 95 ? -4.916 0.388 15.113 1.00 93.12 95 VAL A N 1
ATOM 745 C CA . VAL A 1 95 ? -4.972 -0.934 14.474 1.00 93.12 95 VAL A CA 1
ATOM 746 C C . VAL A 1 95 ? -3.967 -1.871 15.164 1.00 93.12 95 VAL A C 1
ATOM 748 O O . VAL A 1 95 ? -2.787 -1.533 15.277 1.00 93.12 95 VAL A O 1
ATOM 751 N N . PRO A 1 96 ? -4.359 -3.061 15.639 1.00 92.06 96 PRO A N 1
ATOM 752 C CA . PRO A 1 96 ? -3.416 -4.002 16.230 1.00 92.06 96 PRO A CA 1
ATOM 753 C C . PRO A 1 96 ? -2.511 -4.622 15.156 1.00 92.06 96 PRO A C 1
ATOM 755 O O . PRO A 1 96 ? -2.930 -4.853 14.030 1.00 92.06 96 PRO A O 1
ATOM 758 N N . GLN A 1 97 ? -1.261 -4.935 15.511 1.00 93.38 97 GLN A N 1
ATOM 759 C CA . GLN A 1 97 ? -0.346 -5.745 14.681 1.00 93.38 97 GLN A CA 1
ATOM 760 C C . GLN A 1 97 ? 0.003 -5.168 13.284 1.00 93.38 97 GLN A C 1
ATOM 762 O O . GLN A 1 97 ? 0.663 -5.832 12.492 1.00 93.38 97 GLN A O 1
ATOM 767 N N . HIS A 1 98 ? -0.327 -3.904 12.998 1.00 95.25 98 HIS A N 1
ATOM 768 C CA . HIS A 1 98 ? -0.065 -3.248 11.706 1.00 95.25 98 HIS A CA 1
ATOM 769 C C . HIS A 1 98 ? 1.429 -3.016 11.389 1.00 95.25 98 HIS A C 1
ATOM 771 O O . HIS A 1 98 ? 1.793 -2.743 10.247 1.00 95.25 98 HIS A O 1
ATOM 777 N N . GLN A 1 99 ? 2.318 -3.144 12.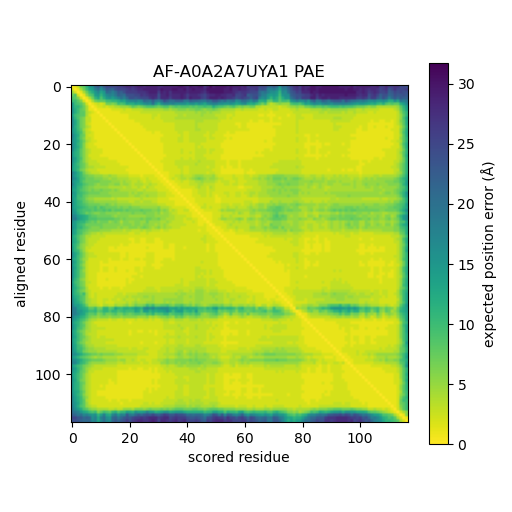380 1.00 97.25 99 GLN A N 1
ATOM 778 C CA . GLN A 1 99 ? 3.758 -2.875 12.241 1.00 97.25 99 GLN A CA 1
ATOM 779 C C . GLN A 1 99 ? 4.425 -3.725 11.152 1.00 97.25 99 GLN A C 1
ATOM 781 O O . GLN A 1 99 ? 5.314 -3.249 10.446 1.00 97.25 99 GLN A O 1
ATOM 786 N N . ALA A 1 100 ? 4.012 -4.986 11.000 1.00 97.50 100 ALA A N 1
ATOM 787 C CA . ALA A 1 100 ? 4.568 -5.856 9.971 1.00 97.50 100 ALA A CA 1
ATOM 788 C C . ALA A 1 100 ? 4.151 -5.402 8.563 1.00 97.50 100 ALA A C 1
ATOM 790 O O . ALA A 1 100 ? 5.009 -5.318 7.685 1.00 97.50 100 ALA A O 1
ATOM 791 N N . ALA A 1 101 ? 2.888 -5.001 8.381 1.00 97.88 101 ALA A N 1
ATOM 792 C CA . ALA A 1 101 ? 2.398 -4.420 7.132 1.00 97.88 101 ALA A CA 1
ATOM 793 C C . ALA A 1 101 ? 3.110 -3.094 6.803 1.00 97.88 101 ALA A C 1
ATOM 795 O O . ALA A 1 101 ? 3.539 -2.903 5.666 1.00 97.88 101 ALA A O 1
ATOM 796 N N . LEU A 1 102 ? 3.345 -2.223 7.797 1.00 98.06 102 LEU A N 1
ATOM 797 C CA . LEU A 1 102 ? 4.118 -0.986 7.599 1.00 98.06 102 LEU A CA 1
ATOM 798 C C . LEU A 1 102 ? 5.539 -1.254 7.098 1.00 98.06 102 LEU A C 1
ATOM 800 O O . LEU A 1 102 ? 6.013 -0.552 6.207 1.00 98.06 102 LEU A O 1
ATOM 804 N N . ARG A 1 103 ? 6.216 -2.288 7.615 1.00 97.81 103 ARG A N 1
ATOM 805 C CA . ARG A 1 103 ? 7.540 -2.671 7.099 1.00 97.81 103 ARG A CA 1
ATOM 806 C C . ARG A 1 103 ? 7.485 -3.089 5.632 1.00 97.81 103 ARG A C 1
ATOM 808 O O . ARG A 1 103 ? 8.378 -2.713 4.880 1.00 97.81 103 ARG A O 1
ATOM 815 N N . GLN A 1 104 ? 6.457 -3.831 5.216 1.00 97.81 104 GLN A N 1
ATOM 816 C CA . GLN A 1 104 ? 6.309 -4.212 3.808 1.00 97.81 104 GLN A CA 1
ATOM 817 C C . GLN A 1 104 ? 6.047 -2.996 2.918 1.00 97.81 104 GLN A C 1
ATOM 819 O O . GLN A 1 104 ? 6.660 -2.883 1.859 1.00 97.81 104 GLN A O 1
ATOM 824 N N . LEU A 1 105 ? 5.218 -2.048 3.368 1.00 97.44 105 LEU A N 1
ATOM 825 C CA . LEU A 1 105 ? 5.008 -0.791 2.648 1.00 97.44 105 LEU A CA 1
ATOM 826 C C . LEU A 1 105 ? 6.308 0.006 2.498 1.00 97.44 105 LEU A C 1
ATOM 828 O O . LEU A 1 105 ? 6.604 0.449 1.396 1.00 97.44 105 LEU A O 1
ATOM 832 N N . ALA A 1 106 ? 7.135 0.107 3.545 1.00 96.75 106 ALA A N 1
ATOM 833 C CA . ALA A 1 106 ? 8.429 0.790 3.450 1.00 96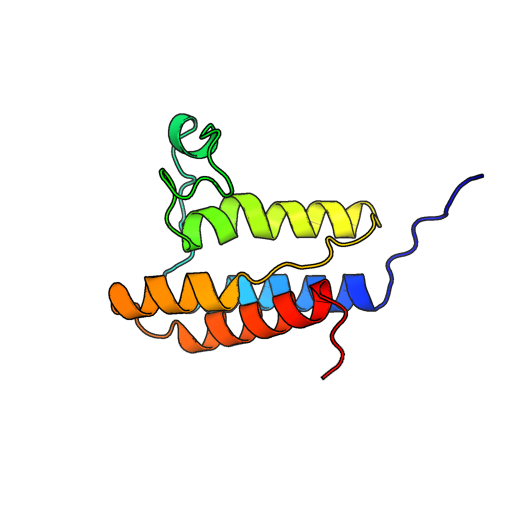.75 106 ALA A CA 1
ATOM 834 C C . ALA A 1 106 ? 9.366 0.133 2.418 1.00 96.75 106 ALA A C 1
ATOM 836 O O . ALA A 1 106 ? 10.061 0.823 1.671 1.00 96.75 106 ALA A O 1
ATOM 837 N N . LEU A 1 107 ? 9.383 -1.204 2.358 1.00 95.69 107 LEU A N 1
ATOM 838 C CA . LEU A 1 107 ? 10.172 -1.950 1.374 1.00 95.69 107 LEU A CA 1
ATOM 839 C C . LEU A 1 107 ? 9.652 -1.735 -0.052 1.00 95.69 107 LEU A C 1
ATOM 841 O O . LEU A 1 107 ? 10.453 -1.592 -0.976 1.00 95.69 107 LEU A O 1
ATOM 845 N N . ILE A 1 108 ? 8.330 -1.691 -0.234 1.00 96.25 108 ILE A N 1
ATOM 846 C CA . ILE A 1 108 ? 7.696 -1.386 -1.521 1.00 96.25 108 ILE A CA 1
ATOM 847 C C . ILE A 1 108 ? 8.031 0.047 -1.953 1.00 96.25 108 ILE A C 1
ATOM 849 O O . ILE A 1 108 ? 8.520 0.236 -3.065 1.00 96.25 108 ILE A O 1
ATOM 853 N N . ASP A 1 109 ? 7.848 1.035 -1.077 1.00 95.19 109 ASP A N 1
ATOM 854 C CA . ASP A 1 109 ? 8.143 2.446 -1.352 1.00 95.19 109 ASP A CA 1
ATOM 855 C C . ASP A 1 109 ? 9.609 2.643 -1.777 1.00 95.19 109 ASP A C 1
ATOM 857 O O . ASP A 1 109 ? 9.894 3.330 -2.762 1.00 95.19 109 ASP A O 1
ATOM 861 N N . ALA A 1 110 ? 10.553 1.990 -1.087 1.00 92.69 110 ALA A N 1
ATOM 862 C CA . ALA A 1 110 ? 11.975 2.027 -1.432 1.00 92.69 110 ALA A CA 1
ATOM 863 C C . ALA A 1 110 ? 12.263 1.396 -2.807 1.00 92.69 110 ALA A C 1
ATOM 865 O O . ALA A 1 110 ? 12.998 1.975 -3.613 1.00 92.69 110 ALA A O 1
ATOM 866 N N . LEU A 1 111 ? 11.650 0.240 -3.101 1.00 92.31 111 LEU A N 1
ATOM 867 C CA . LEU A 1 111 ? 11.781 -0.443 -4.392 1.00 92.31 111 LEU A CA 1
ATOM 868 C C . LEU A 1 111 ? 11.236 0.394 -5.556 1.00 92.31 111 LEU A C 1
ATOM 870 O O . LEU A 1 111 ? 11.823 0.361 -6.638 1.00 92.31 111 LEU A O 1
ATOM 874 N N . LEU A 1 112 ? 10.135 1.121 -5.352 1.00 91.56 112 LEU A N 1
ATOM 875 C CA . LEU A 1 112 ? 9.514 1.981 -6.368 1.00 91.56 112 LEU A CA 1
ATOM 876 C C . LEU A 1 112 ? 10.281 3.296 -6.560 1.00 91.56 112 LEU A C 1
ATOM 878 O O . LEU A 1 112 ? 10.502 3.740 -7.684 1.00 91.56 112 LEU A O 1
ATOM 882 N N . SER A 1 113 ? 10.770 3.887 -5.470 1.00 86.44 113 SER A N 1
ATOM 883 C CA . SER A 1 113 ? 11.479 5.172 -5.501 1.00 86.44 113 SER A CA 1
ATOM 884 C C . SER A 1 113 ? 12.891 5.088 -6.093 1.00 86.44 113 SER A C 1
ATOM 886 O O . SER A 1 113 ? 13.542 6.118 -6.262 1.00 86.44 113 SER A O 1
ATOM 888 N N . GLY A 1 114 ? 13.415 3.882 -6.345 1.00 71.69 114 GLY A N 1
ATOM 889 C CA . GLY A 1 114 ? 14.797 3.680 -6.798 1.00 71.69 114 GLY A CA 1
ATOM 890 C C . GLY A 1 114 ? 15.853 4.164 -5.793 1.00 71.69 114 GLY A C 1
ATOM 891 O O . GLY A 1 114 ? 17.036 4.232 -6.123 1.00 71.69 114 GLY A O 1
ATOM 892 N N . LYS A 1 115 ? 15.437 4.500 -4.564 1.00 53.94 115 LYS A N 1
ATOM 893 C CA . LYS A 1 115 ? 16.327 4.807 -3.447 1.00 53.94 115 LYS A CA 1
ATOM 894 C C . LYS A 1 115 ? 16.855 3.483 -2.916 1.00 53.94 115 LYS A C 1
ATOM 896 O O . LYS A 1 115 ? 16.269 2.879 -2.022 1.00 53.94 115 LYS A O 1
ATOM 901 N N . SER A 1 116 ? 17.962 3.027 -3.491 1.00 39.34 116 SER A N 1
ATOM 902 C CA . SER A 1 116 ? 18.852 2.111 -2.785 1.00 39.34 116 SER A CA 1
ATOM 903 C C . SER A 1 116 ? 19.238 2.783 -1.467 1.00 39.34 116 SER A C 1
ATOM 905 O O . SER A 1 116 ? 19.724 3.916 -1.487 1.00 39.34 116 SER A O 1
ATOM 907 N N . ALA A 1 117 ? 18.932 2.118 -0.352 1.00 38.66 117 ALA A N 1
ATOM 908 C CA . ALA A 1 117 ? 19.433 2.493 0.966 1.00 38.66 117 ALA A CA 1
ATOM 909 C C . ALA A 1 117 ? 20.968 2.557 0.978 1.00 38.66 117 ALA A C 1
ATOM 911 O O . ALA A 1 117 ? 21.594 1.778 0.218 1.00 38.66 117 ALA A O 1
#

Nearest PDB structures (foldseek):
  2hgk-assembly1_A  TM=8.374E-01  e=1.906E-05  Escherichia coli

pLDDT: mean 89.94, std 13.79, range [32.12, 98.56]

Secondary structure (DSSP, 8-state):
-----PPPHHHHHHHHHHHHHHHHHHHTT-S-SSPPPHHHHT--SGGGTTT--HHHHIIIIIHHHHHHHHHTTPPPPS----HHHHHHHHHHTT-TTTHHHHHHHHHHHHHHHT---

Solvent-accessible surface area (backbone atoms only — not comparable to full-atom values): 6741 Å² total; per-residue (Å²): 135,83,77,79,59,64,76,46,73,67,46,53,54,51,52,52,40,49,54,48,29,53,52,31,26,47,75,40,69,50,58,72,96,65,80,77,55,69,72,40,75,60,46,88,52,78,83,22,64,90,60,43,56,68,50,54,36,39,63,74,46,50,51,54,51,53,49,53,32,45,77,64,35,46,84,74,65,51,88,45,77,56,30,69,57,46,51,54,52,40,58,76,68,62,54,59,71,45,68,60,26,43,53,30,34,47,53,48,24,34,67,35,46,68,51,77,129

InterPro domains:
  IPR007384 Protein of unknown function UCP006257 [PIRSF006257] (10-113)
  IPR007384 Protein of unknown function UCP006257 [PTHR39586] (11-115)
  IPR023376 YqcC-like domain [PF04287] (14-111)
  IPR036814 YqcC-like superfamily [G3DSA:1.20.1440.40] (8-113)
  IPR036814 YqcC-like superfamily [SSF158452] (10-115)

Radius of gyration: 14.74 Å; Cα contacts (8 Å, |Δi|>4): 114; chains: 1; bounding box: 39×24×49 Å

Foldseek 3Di:
DDDPLDQDPLLVQLLVLLVQLQVQCVVLVLADPDAFDPVCVPDPDVLSVVRDDLSNSSRPPVSVVSVVCNVVSHDAAAQDQSLVVCCVRCVVVVRPSCVSSSVSSVVNNCSRNVPDD

Mean predicted aligned error: 4.94 Å

Organism: Comamonas terrigena (NCBI:txid32013)

Sequence (117 aa):
MNASSSLTPQHQSLRTQLQQLEAEMRSAGLWGALPPSEQAMASTMPFMYDTLQIEEWLQWVFVPRLHALIDGGHALPGECSVQPLAEHEWTQRTVPQHQAALRQLALIDALLSGKSA